Protein AF-G2YFJ9-F1 (afdb_monomer)

InterPro domains:
  IPR036388 Winged helix-like DNA-binding domain superfamily [G3DSA:1.10.10.10] (1-55)

Nearest PDB structures (foldseek):
  4enn-assembly1_A  TM=6.786E-01  e=4.976E-02  Schizosac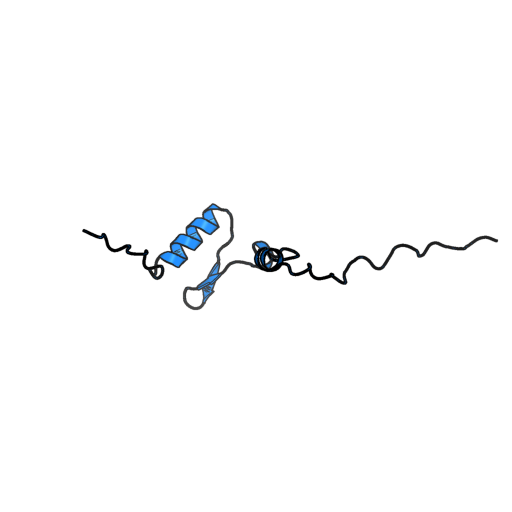charomyces pombe 972h-

Sequence (80 aa):
MSSPHQLPSRAHPSGAQNQAAILRSEGIEVTNGSLNTLLVSLPTYGWFPRQLPSEEAAGLDPPINSDSDTDSDLDADAEE

Structure (mmCIF, N/CA/C/O backbone):
data_AF-G2YFJ9-F1
#
_entry.id   AF-G2YFJ9-F1
#
loop_
_atom_site.group_PDB
_atom_site.id
_atom_site.type_symbol
_atom_site.label_atom_id
_atom_site.label_alt_id
_atom_site.label_comp_id
_atom_site.label_asym_id
_atom_site.label_entity_id
_atom_site.label_seq_id
_atom_site.pdbx_PDB_ins_code
_atom_site.Cartn_x
_atom_site.Cartn_y
_atom_site.Cartn_z
_atom_site.occupancy
_atom_site.B_iso_or_equiv
_atom_site.auth_seq_id
_atom_site.auth_comp_id
_atom_site.auth_asym_id
_atom_site.auth_atom_id
_atom_site.pdbx_PDB_model_num
ATOM 1 N N . MET A 1 1 ? -20.358 0.737 -37.307 1.00 46.50 1 MET A N 1
ATOM 2 C CA . MET A 1 1 ? -20.840 1.155 -35.973 1.00 46.50 1 MET A CA 1
ATOM 3 C C . MET A 1 1 ? -19.741 0.803 -34.979 1.00 46.50 1 MET A C 1
ATOM 5 O O . MET A 1 1 ? -19.653 -0.351 -34.589 1.00 46.50 1 MET A O 1
ATOM 9 N N . SER A 1 2 ? -18.827 1.732 -34.680 1.00 48.59 2 SER A N 1
ATOM 10 C CA . SER A 1 2 ? -17.761 1.494 -33.693 1.00 48.59 2 SER A CA 1
ATOM 11 C C . SER A 1 2 ? -18.311 1.750 -32.296 1.00 48.59 2 SER A C 1
ATOM 13 O O . SER A 1 2 ? -18.723 2.871 -32.004 1.00 48.59 2 SER A O 1
ATOM 15 N N . SER A 1 3 ? -18.333 0.722 -31.449 1.00 55.59 3 SER A N 1
ATOM 16 C CA . SER A 1 3 ? -18.641 0.882 -30.027 1.00 55.59 3 SER A CA 1
ATOM 17 C C . SER A 1 3 ? -17.537 1.698 -29.348 1.00 55.59 3 SER A C 1
ATOM 19 O O . SER A 1 3 ? -16.361 1.366 -29.522 1.00 55.59 3 SER A O 1
ATOM 21 N N . PRO A 1 4 ? -17.868 2.739 -28.566 1.00 64.25 4 PRO A N 1
ATOM 22 C CA . PRO A 1 4 ? -16.876 3.433 -27.762 1.00 64.25 4 PRO A CA 1
ATOM 23 C C . PRO A 1 4 ? -16.358 2.468 -26.691 1.00 64.25 4 PRO A C 1
ATOM 25 O O . PRO A 1 4 ? -17.126 1.920 -25.900 1.00 64.25 4 PRO A O 1
ATOM 28 N N . HIS A 1 5 ? -15.046 2.237 -26.685 1.00 60.25 5 HIS A N 1
ATOM 29 C CA . HIS A 1 5 ? -14.357 1.482 -25.646 1.00 60.25 5 HIS A CA 1
ATOM 30 C C . HIS A 1 5 ? -14.338 2.330 -24.367 1.00 60.25 5 HIS A C 1
ATOM 32 O O . HIS A 1 5 ? -13.389 3.064 -24.096 1.00 60.25 5 HIS A O 1
ATOM 38 N N . GLN A 1 6 ? -15.442 2.308 -23.621 1.00 63.25 6 GLN A N 1
ATOM 39 C CA . GLN A 1 6 ? -15.559 3.026 -22.360 1.00 63.25 6 GLN A CA 1
ATOM 40 C C . GLN A 1 6 ? -14.758 2.271 -21.296 1.00 63.25 6 GLN A C 1
ATOM 42 O O . GLN A 1 6 ? -15.204 1.264 -20.750 1.00 63.25 6 GLN A O 1
ATOM 47 N N . LEU A 1 7 ? -13.544 2.753 -21.035 1.00 58.91 7 LEU A N 1
ATOM 48 C CA . LEU A 1 7 ? -12.713 2.286 -19.932 1.00 58.91 7 LEU A CA 1
ATOM 49 C C . LEU A 1 7 ? -13.431 2.597 -18.606 1.00 58.91 7 LEU A C 1
ATOM 51 O O . LEU A 1 7 ? -13.958 3.703 -18.454 1.00 58.91 7 LEU A O 1
ATOM 55 N N . PRO A 1 8 ? -13.477 1.666 -17.638 1.00 54.22 8 PRO A N 1
ATOM 56 C CA . PRO A 1 8 ? -14.133 1.919 -16.364 1.00 54.22 8 PRO A CA 1
ATOM 57 C C . PRO A 1 8 ? -13.436 3.076 -15.640 1.00 54.22 8 PRO A C 1
ATOM 59 O O . PRO A 1 8 ? -12.226 3.039 -15.401 1.00 54.22 8 PRO A O 1
ATOM 62 N N . SER A 1 9 ? -14.207 4.106 -15.282 1.00 52.78 9 SER A N 1
ATOM 63 C CA . SER A 1 9 ? -13.748 5.230 -14.467 1.00 52.78 9 SER A CA 1
ATOM 64 C C . SER A 1 9 ? -13.269 4.712 -13.111 1.00 52.78 9 SER A C 1
ATOM 66 O O . SER A 1 9 ? -14.057 4.455 -12.204 1.00 52.78 9 SER A O 1
ATOM 68 N N . ARG A 1 10 ? -11.949 4.560 -12.972 1.00 58.22 10 ARG A N 1
ATOM 69 C CA . ARG A 1 10 ? -11.229 4.013 -11.805 1.00 58.22 10 ARG A CA 1
ATOM 70 C C . ARG A 1 10 ? -11.375 4.845 -10.517 1.00 58.22 10 ARG A C 1
ATOM 72 O O . ARG A 1 10 ? -10.769 4.519 -9.506 1.00 58.22 10 ARG A O 1
ATOM 79 N N . ALA A 1 11 ? -12.166 5.914 -10.569 1.00 54.19 11 ALA A N 1
ATOM 80 C CA . ALA A 1 11 ? -12.346 6.925 -9.535 1.00 54.19 11 ALA A CA 1
ATOM 81 C C . ALA A 1 11 ? -13.740 6.870 -8.883 1.00 54.19 11 ALA A C 1
ATOM 83 O O . ALA A 1 11 ? -14.248 7.885 -8.412 1.00 54.19 11 ALA A O 1
ATOM 84 N N . HIS A 1 12 ? -14.392 5.703 -8.860 1.00 55.94 12 HIS A N 1
ATOM 85 C CA . HIS A 1 12 ? -15.558 5.542 -7.997 1.00 55.94 12 HIS A CA 1
ATOM 86 C C . HIS A 1 12 ? -15.088 5.591 -6.531 1.00 55.94 12 HIS A C 1
ATOM 88 O O . HIS A 1 12 ? -14.130 4.893 -6.195 1.00 55.94 12 HIS A O 1
ATOM 94 N N . PRO A 1 13 ? -15.739 6.355 -5.637 1.00 58.34 13 PRO A N 1
ATOM 95 C CA . PRO A 1 13 ? -15.349 6.454 -4.224 1.00 58.34 13 PRO A CA 1
ATOM 96 C C . PRO A 1 13 ? -15.382 5.100 -3.490 1.00 58.34 13 PRO A C 1
ATOM 98 O O . PRO A 1 13 ? -14.709 4.924 -2.479 1.00 58.34 13 PRO A O 1
ATOM 101 N N . SER A 1 14 ? -16.101 4.115 -4.036 1.00 71.50 14 SER A N 1
ATOM 102 C CA . SER A 1 14 ? -16.108 2.724 -3.575 1.00 71.50 14 SER A CA 1
ATOM 103 C C . SER A 1 14 ? -14.883 1.909 -4.008 1.00 71.50 14 SER A C 1
ATOM 105 O O . SER A 1 14 ? -14.691 0.806 -3.510 1.00 71.50 14 SER A O 1
ATOM 107 N N . GLY A 1 15 ? -14.042 2.406 -4.919 1.00 81.81 15 GLY A N 1
ATOM 108 C CA . GLY A 1 15 ? -12.908 1.664 -5.473 1.00 81.81 15 GLY A CA 1
ATOM 109 C C . GLY A 1 15 ? -11.889 1.268 -4.407 1.00 81.81 15 GLY A C 1
ATOM 110 O O . GLY A 1 15 ? -11.515 0.102 -4.327 1.00 81.81 15 GLY A O 1
ATOM 111 N N . ALA A 1 16 ? 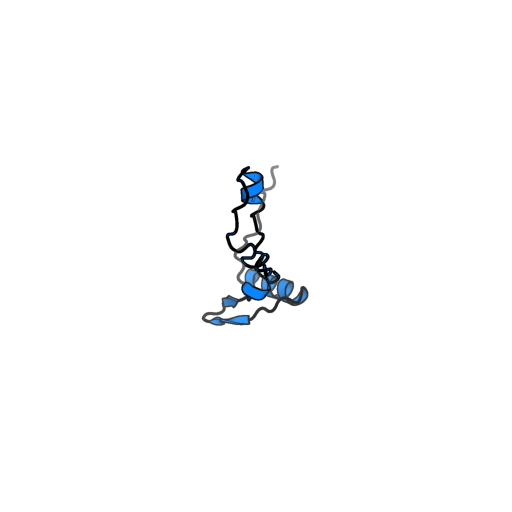-11.512 2.206 -3.536 1.00 86.12 16 ALA A N 1
ATOM 112 C CA . ALA A 1 16 ? -10.590 1.936 -2.432 1.00 86.12 16 ALA A CA 1
ATOM 113 C C . ALA A 1 16 ? -11.186 0.955 -1.403 1.00 86.12 16 ALA A C 1
ATOM 115 O O . ALA A 1 16 ? -10.490 0.082 -0.895 1.00 86.12 16 ALA A O 1
ATOM 116 N N . GLN A 1 17 ? -12.492 1.047 -1.137 1.00 88.44 17 GLN A N 1
ATOM 117 C CA . GLN A 1 17 ? -13.193 0.133 -0.228 1.00 88.44 17 GLN A CA 1
ATOM 118 C C . GLN A 1 17 ? -13.322 -1.276 -0.814 1.00 88.44 17 GLN A C 1
ATOM 120 O O . GLN A 1 17 ? -13.100 -2.252 -0.102 1.00 88.44 17 GLN A O 1
ATOM 125 N N . ASN A 1 18 ? -13.613 -1.388 -2.112 1.00 90.56 18 ASN A N 1
ATOM 126 C CA . ASN A 1 18 ? -13.626 -2.661 -2.828 1.00 90.56 18 ASN A CA 1
ATOM 127 C C . ASN A 1 18 ? -12.236 -3.303 -2.836 1.00 90.56 18 ASN A C 1
ATOM 129 O O . ASN A 1 18 ? -12.119 -4.492 -2.563 1.00 90.56 18 ASN A O 1
ATOM 133 N N . GLN A 1 19 ? -11.181 -2.520 -3.079 1.00 91.44 19 GLN A N 1
ATOM 134 C CA . GLN A 1 19 ? -9.806 -3.012 -2.975 1.00 91.44 19 GLN A CA 1
ATOM 135 C C . GLN A 1 19 ? -9.502 -3.507 -1.559 1.00 91.44 19 GLN A C 1
ATOM 137 O O . GLN A 1 19 ? -9.024 -4.623 -1.401 1.00 91.44 19 GLN A O 1
ATOM 142 N N . ALA A 1 20 ? -9.857 -2.749 -0.520 1.00 91.69 20 ALA A N 1
ATOM 143 C CA . ALA A 1 20 ? -9.663 -3.192 0.858 1.00 91.69 20 ALA A CA 1
ATOM 144 C C . ALA A 1 20 ? -10.449 -4.463 1.210 1.00 91.69 20 ALA A C 1
ATOM 146 O O . ALA A 1 20 ? -9.965 -5.272 1.995 1.00 91.69 20 ALA A O 1
ATOM 147 N N . ALA A 1 21 ? -11.644 -4.665 0.648 1.00 92.88 21 ALA A N 1
ATOM 148 C CA . ALA A 1 21 ? -12.397 -5.904 0.830 1.00 92.88 21 ALA A CA 1
ATOM 149 C C . ALA A 1 21 ? -11.682 -7.108 0.192 1.00 92.88 21 ALA A C 1
ATOM 151 O O . ALA A 1 21 ? -11.590 -8.156 0.827 1.00 92.88 21 ALA A O 1
ATOM 152 N N . ILE A 1 22 ? -11.132 -6.939 -1.015 1.00 94.75 22 ILE A N 1
ATOM 153 C CA . ILE A 1 22 ? -10.345 -7.976 -1.701 1.00 94.75 22 ILE A CA 1
ATOM 154 C C . ILE A 1 22 ? -9.082 -8.298 -0.897 1.00 94.75 22 ILE A C 1
ATOM 156 O O . ILE A 1 22 ? -8.872 -9.453 -0.541 1.00 94.75 22 ILE A O 1
ATOM 160 N N . LEU A 1 23 ? -8.311 -7.281 -0.503 1.00 94.25 23 LEU A N 1
ATOM 161 C CA . LEU A 1 23 ? -7.095 -7.456 0.298 1.00 94.25 23 LEU A CA 1
ATOM 162 C C . LEU A 1 23 ? -7.385 -8.207 1.609 1.00 94.25 23 LEU A C 1
ATOM 164 O O . LEU A 1 23 ? -6.700 -9.169 1.938 1.00 94.25 23 LEU A O 1
ATOM 168 N N . ARG A 1 24 ? -8.460 -7.847 2.323 1.00 94.62 24 ARG A N 1
ATOM 169 C CA . ARG A 1 24 ? -8.878 -8.571 3.537 1.00 94.62 24 ARG A CA 1
ATOM 170 C C . ARG A 1 24 ? -9.279 -10.018 3.257 1.00 94.62 24 ARG A C 1
ATOM 172 O O . ARG A 1 24 ? -9.015 -10.880 4.089 1.00 94.62 24 ARG A O 1
ATOM 179 N N . SER A 1 25 ? -9.907 -10.296 2.112 1.00 96.50 25 SER A N 1
ATOM 180 C CA . SER A 1 25 ? -10.247 -11.669 1.712 1.00 96.50 25 SER A CA 1
ATOM 181 C C . SER A 1 25 ? -9.011 -12.518 1.399 1.00 96.50 25 SER A C 1
ATOM 183 O O . SER A 1 25 ? -9.035 -13.727 1.604 1.00 96.50 25 SER A O 1
ATOM 185 N N . GLU A 1 26 ? -7.918 -11.874 0.985 1.00 95.25 26 GLU A N 1
ATOM 186 C CA . GLU A 1 26 ? -6.600 -12.486 0.781 1.00 95.25 26 GLU A CA 1
ATOM 187 C C . GLU A 1 26 ? -5.789 -12.596 2.088 1.00 95.25 26 GLU A C 1
ATOM 189 O O . GLU A 1 26 ? -4.665 -13.090 2.083 1.00 95.25 26 GLU A O 1
ATOM 194 N N . GLY A 1 27 ? -6.352 -12.163 3.224 1.00 95.50 27 GLY A N 1
ATOM 195 C CA . GLY A 1 27 ? -5.694 -12.199 4.532 1.00 95.50 27 GLY A CA 1
ATOM 196 C C . GLY A 1 27 ? -4.764 -11.014 4.807 1.00 95.50 27 GLY A C 1
ATOM 197 O O . GLY A 1 27 ? -4.050 -11.028 5.805 1.00 95.50 27 GLY A O 1
ATOM 198 N N . ILE A 1 28 ? -4.778 -9.983 3.960 1.00 96.31 28 ILE A N 1
ATOM 199 C CA . ILE A 1 28 ? -3.979 -8.770 4.143 1.00 96.31 28 ILE A CA 1
ATOM 200 C C . ILE A 1 28 ? -4.692 -7.834 5.119 1.00 96.31 28 ILE A C 1
ATOM 202 O O . ILE A 1 28 ? -5.868 -7.486 4.960 1.00 96.31 28 ILE A O 1
ATOM 206 N N . GLU A 1 29 ? -3.957 -7.379 6.130 1.00 96.06 29 GLU A N 1
ATOM 207 C CA . GLU A 1 29 ? -4.466 -6.418 7.099 1.00 96.06 29 GLU A CA 1
ATOM 208 C C . GLU A 1 29 ? -4.563 -5.009 6.490 1.00 96.06 29 GLU A C 1
ATOM 210 O O . GLU A 1 29 ? -3.568 -4.431 6.048 1.00 96.06 29 GLU A O 1
ATOM 215 N N . VAL A 1 30 ? -5.777 -4.444 6.503 1.00 94.56 30 VAL A N 1
ATOM 216 C CA . VAL A 1 30 ? -6.055 -3.076 6.040 1.00 94.56 30 VAL A CA 1
ATOM 217 C C . VAL A 1 30 ? -6.646 -2.248 7.174 1.00 94.56 30 VAL A C 1
ATOM 219 O O . VAL A 1 30 ? -7.787 -2.489 7.595 1.00 94.56 30 VAL A O 1
ATOM 222 N N . THR A 1 31 ? -5.908 -1.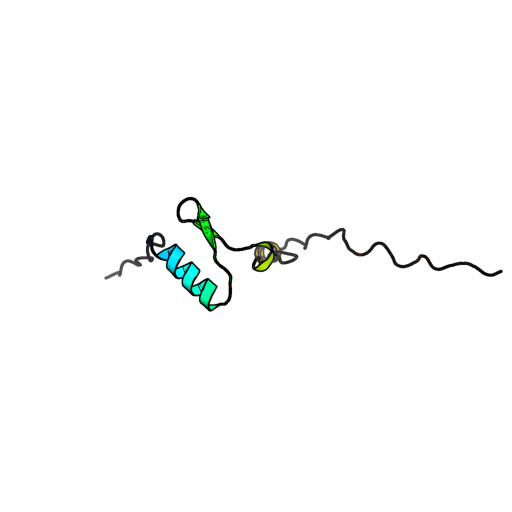231 7.612 1.00 92.94 31 THR A N 1
ATOM 223 C CA . THR A 1 31 ? -6.295 -0.325 8.700 1.00 92.94 31 THR A CA 1
ATOM 224 C C . THR A 1 31 ? -6.859 0.992 8.164 1.00 92.94 31 THR A C 1
ATOM 226 O O . THR A 1 31 ? -6.553 1.413 7.048 1.00 92.94 31 THR A O 1
ATOM 229 N N . ASN A 1 32 ? -7.726 1.645 8.943 1.00 91.31 32 ASN A N 1
ATOM 230 C CA . ASN A 1 32 ? -8.224 2.982 8.612 1.00 91.31 32 ASN A CA 1
ATOM 231 C C . ASN A 1 32 ? -7.264 4.033 9.179 1.00 91.31 32 ASN A C 1
ATOM 233 O O . ASN A 1 32 ? -7.010 4.053 10.383 1.00 91.31 32 ASN A O 1
ATOM 237 N N . GLY A 1 33 ? -6.752 4.903 8.316 1.00 87.94 33 GLY A N 1
ATOM 238 C CA . GLY A 1 33 ? -5.951 6.061 8.688 1.00 87.94 33 GLY A CA 1
ATOM 239 C C . GLY A 1 33 ? -6.793 7.321 8.895 1.00 87.94 33 GLY A C 1
ATOM 240 O O . GLY A 1 33 ? -8.027 7.304 8.907 1.00 87.94 33 GLY A O 1
ATOM 241 N N . SER A 1 34 ? -6.114 8.458 9.034 1.00 90.06 34 SER A N 1
ATOM 242 C CA . SER A 1 34 ? -6.769 9.765 9.068 1.00 90.06 34 SER A CA 1
ATOM 243 C C . SER A 1 34 ? -7.429 10.087 7.722 1.00 90.06 34 SER A C 1
ATOM 245 O O . SER A 1 34 ? -7.045 9.560 6.677 1.00 90.06 34 SER A O 1
ATOM 247 N N . LEU A 1 35 ? -8.447 10.955 7.739 1.00 86.06 35 LEU A N 1
ATOM 248 C CA . LEU A 1 35 ? -9.121 11.445 6.527 1.00 86.06 35 LEU A CA 1
ATOM 249 C C . LEU A 1 35 ? -9.667 10.329 5.608 1.00 86.06 35 LEU A C 1
ATOM 251 O O . LEU A 1 35 ? -9.639 10.466 4.388 1.00 86.06 35 LEU A O 1
ATOM 255 N N . ASN A 1 36 ? -10.181 9.236 6.188 1.00 82.56 36 ASN A N 1
ATOM 256 C CA . ASN A 1 36 ? -10.764 8.104 5.449 1.00 82.56 36 ASN A CA 1
ATOM 257 C C . ASN A 1 36 ? -9.772 7.419 4.482 1.00 82.56 36 ASN A C 1
ATOM 259 O O . ASN A 1 36 ? -10.154 6.917 3.424 1.00 82.56 36 ASN A O 1
ATOM 263 N N . THR A 1 37 ? -8.488 7.416 4.840 1.00 88.38 37 THR A N 1
ATOM 264 C CA . THR A 1 37 ? -7.454 6.660 4.128 1.00 88.38 37 THR A CA 1
ATOM 265 C C . THR A 1 37 ? -7.436 5.203 4.584 1.00 88.38 37 THR A C 1
ATOM 267 O O . THR A 1 37 ? -7.797 4.885 5.716 1.00 88.38 37 THR A O 1
ATOM 270 N N . LEU A 1 38 ? -7.021 4.306 3.694 1.00 92.19 38 LEU A N 1
ATOM 271 C CA . LEU A 1 38 ? -6.847 2.882 3.975 1.00 92.19 38 LEU A CA 1
ATOM 272 C C . LEU A 1 38 ? -5.361 2.562 3.830 1.00 92.19 38 LEU A C 1
ATOM 274 O O . LEU A 1 38 ? -4.751 2.923 2.824 1.00 92.19 38 LEU A O 1
ATOM 278 N N . LEU A 1 39 ? -4.780 1.940 4.850 1.00 93.75 39 LEU A N 1
ATOM 279 C CA . LEU A 1 39 ? -3.343 1.718 4.979 1.00 93.75 39 LEU A CA 1
ATOM 280 C C . LEU A 1 39 ? -3.041 0.218 5.050 1.00 93.75 39 LEU A C 1
ATOM 282 O O . LEU A 1 39 ? -3.825 -0.554 5.603 1.00 93.75 39 LEU A O 1
ATOM 286 N N . VAL A 1 40 ? -1.884 -0.174 4.514 1.00 94.44 40 VAL A N 1
ATOM 287 C CA . VAL A 1 40 ? -1.339 -1.540 4.555 1.00 94.44 40 VAL A CA 1
ATOM 288 C C . VAL A 1 40 ? 0.119 -1.469 5.003 1.00 94.44 40 VAL A C 1
ATOM 290 O O . VAL A 1 40 ? 0.850 -0.558 4.611 1.00 94.44 40 VAL A O 1
ATOM 293 N N . SER A 1 41 ? 0.552 -2.427 5.823 1.00 94.56 41 SER A N 1
ATOM 294 C CA . SER A 1 41 ? 1.948 -2.537 6.255 1.00 94.56 41 SER A CA 1
ATOM 295 C C . SER A 1 41 ? 2.835 -3.023 5.105 1.00 94.56 41 SER A C 1
ATOM 297 O O . SER A 1 41 ? 2.841 -4.210 4.778 1.00 94.56 41 SER A O 1
ATOM 299 N N . LEU A 1 42 ? 3.611 -2.120 4.498 1.00 95.31 42 LEU A N 1
ATOM 300 C CA . LEU A 1 42 ? 4.589 -2.489 3.469 1.00 95.31 42 LEU A CA 1
ATOM 301 C C . LEU A 1 42 ? 5.709 -3.396 3.995 1.00 95.31 42 LEU A C 1
ATOM 303 O O . LEU A 1 42 ? 6.045 -4.331 3.289 1.00 95.31 42 LEU A O 1
ATOM 307 N N . PRO A 1 43 ? 6.256 -3.231 5.214 1.00 94.25 43 PRO A N 1
ATOM 308 C CA . PRO A 1 43 ? 7.235 -4.189 5.732 1.00 94.25 43 PRO A CA 1
ATOM 309 C C . PRO A 1 43 ? 6.714 -5.633 5.790 1.00 94.25 43 PRO A C 1
ATOM 311 O O . PRO A 1 43 ? 7.499 -6.569 5.716 1.00 94.25 43 PRO A O 1
ATOM 314 N N . THR A 1 44 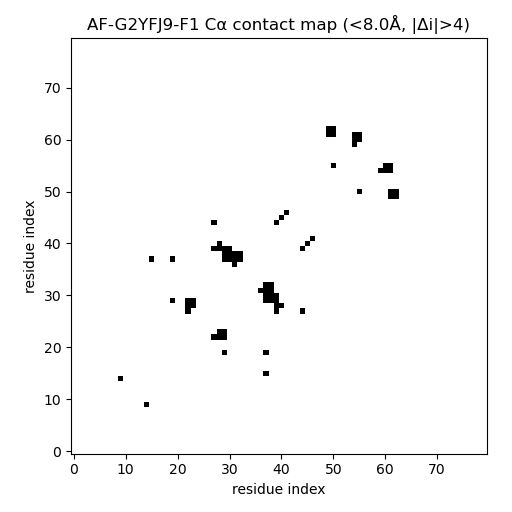? 5.395 -5.812 5.927 1.00 94.81 44 THR A N 1
ATOM 315 C CA . THR A 1 44 ? 4.750 -7.129 6.034 1.00 94.81 44 THR A CA 1
ATOM 316 C C . THR A 1 44 ? 4.297 -7.676 4.682 1.00 94.81 44 THR A C 1
ATOM 318 O O . THR A 1 44 ? 4.509 -8.847 4.394 1.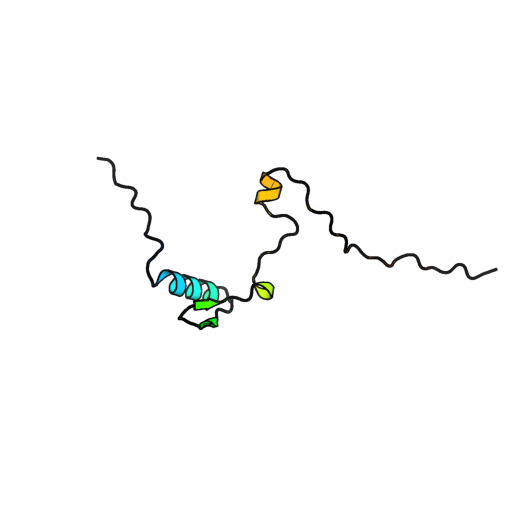00 94.81 44 THR A O 1
ATOM 321 N N . TYR A 1 45 ? 3.649 -6.842 3.868 1.00 95.50 45 TYR A N 1
ATOM 322 C CA . TYR A 1 45 ? 2.970 -7.260 2.634 1.00 95.50 45 TYR A CA 1
ATOM 323 C C . TYR A 1 45 ? 3.583 -6.650 1.370 1.00 95.50 45 TYR A C 1
ATOM 325 O O . TYR A 1 45 ? 3.064 -6.824 0.269 1.00 95.50 45 TYR A O 1
ATOM 333 N N . GLY A 1 46 ? 4.649 -5.872 1.522 1.00 93.56 46 GLY A N 1
ATOM 334 C CA . GLY A 1 46 ? 5.343 -5.234 0.420 1.00 93.56 46 GLY A CA 1
ATOM 335 C C . GLY A 1 46 ? 6.106 -6.250 -0.412 1.00 93.56 46 GLY A C 1
ATOM 336 O O . GLY A 1 46 ? 6.562 -7.289 0.064 1.00 93.56 46 GLY A O 1
ATOM 337 N N . TRP A 1 47 ? 6.256 -5.920 -1.684 1.00 93.81 47 TRP A N 1
ATOM 338 C CA . TRP A 1 47 ? 7.028 -6.715 -2.616 1.00 93.81 47 TRP A CA 1
ATOM 339 C C . TRP A 1 47 ? 8.359 -6.014 -2.881 1.00 93.81 47 TRP A C 1
ATOM 341 O O . TRP A 1 47 ? 8.402 -4.973 -3.536 1.00 93.81 47 TRP A O 1
ATOM 351 N N . PHE A 1 48 ? 9.432 -6.588 -2.332 1.00 92.19 48 PHE A N 1
ATOM 352 C CA . PHE A 1 48 ? 10.797 -6.057 -2.391 1.00 92.19 48 PHE A CA 1
ATOM 353 C C . PHE A 1 48 ? 11.754 -7.101 -2.981 1.00 92.19 48 PHE A C 1
ATOM 355 O O . PHE A 1 48 ? 12.554 -7.697 -2.256 1.00 92.19 48 PHE A O 1
ATOM 362 N N . PRO A 1 49 ? 11.650 -7.407 -4.283 1.00 91.06 49 PRO A N 1
ATOM 363 C CA . PRO A 1 49 ? 12.596 -8.309 -4.921 1.00 91.06 49 PRO A CA 1
ATOM 364 C C . PRO A 1 49 ? 13.986 -7.655 -4.977 1.00 91.06 49 PRO A C 1
ATOM 366 O O . PRO A 1 49 ? 14.110 -6.433 -4.990 1.00 91.06 49 PRO A O 1
ATOM 369 N N . ARG A 1 50 ? 15.043 -8.474 -5.054 1.00 88.38 50 ARG A N 1
ATOM 370 C CA . ARG A 1 50 ? 16.431 -7.977 -5.184 1.00 88.38 50 ARG A CA 1
ATOM 371 C C . ARG A 1 50 ? 16.658 -7.143 -6.448 1.00 88.38 50 ARG A C 1
ATOM 373 O O . ARG A 1 50 ? 17.540 -6.297 -6.466 1.00 88.38 50 ARG A O 1
ATOM 380 N N . GLN A 1 51 ? 15.882 -7.421 -7.486 1.00 93.44 51 GLN A N 1
ATOM 381 C CA . GLN A 1 51 ? 15.848 -6.698 -8.746 1.00 93.44 51 GLN A CA 1
ATOM 382 C C . GLN A 1 51 ? 14.387 -6.618 -9.181 1.00 93.44 51 GLN A C 1
ATOM 384 O O . GLN A 1 51 ? 13.663 -7.616 -9.101 1.00 93.44 51 GLN A O 1
ATOM 389 N N . LEU A 1 52 ? 13.931 -5.446 -9.615 1.00 92.19 52 LEU A N 1
ATOM 390 C CA . LEU A 1 52 ? 12.580 -5.304 -10.137 1.00 92.19 52 LEU A CA 1
ATOM 391 C C . LEU A 1 52 ? 12.488 -5.973 -11.522 1.00 92.19 52 LEU A C 1
ATOM 393 O O . LEU A 1 52 ? 13.373 -5.782 -12.354 1.00 92.19 52 LEU A O 1
ATOM 397 N N . PRO A 1 53 ? 11.380 -6.652 -11.856 1.00 92.50 53 PRO A N 1
ATOM 398 C CA . PRO A 1 53 ? 11.127 -7.173 -13.201 1.00 92.50 53 PRO A CA 1
ATOM 399 C C . PRO A 1 53 ? 1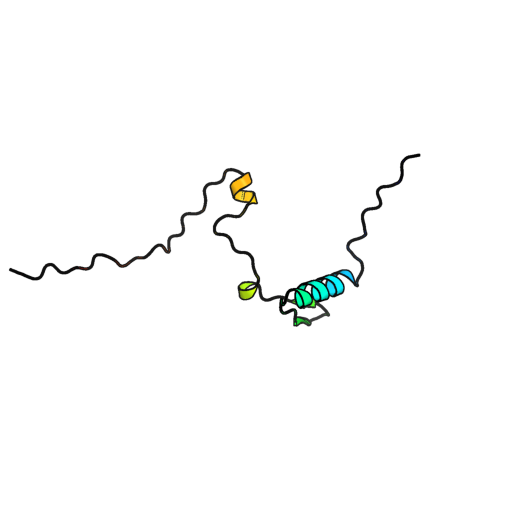1.234 -6.113 -14.302 1.00 92.50 53 PRO A C 1
ATOM 401 O O . PRO A 1 53 ? 11.585 -6.426 -15.432 1.00 92.50 53 PRO A O 1
ATOM 404 N N . SER A 1 54 ? 10.948 -4.844 -13.994 1.00 91.31 54 SER A N 1
ATOM 405 C CA . SER A 1 54 ? 11.154 -3.737 -14.933 1.00 91.31 54 SER A CA 1
ATOM 406 C C . SER A 1 54 ? 12.631 -3.427 -15.188 1.00 91.31 54 SER A C 1
ATOM 408 O O . SER A 1 54 ? 12.969 -3.000 -16.285 1.00 91.31 54 SER A O 1
ATOM 410 N N . GLU A 1 55 ? 13.500 -3.622 -14.195 1.00 92.81 55 GLU A N 1
ATOM 411 C CA . GLU A 1 55 ? 14.953 -3.441 -14.322 1.00 92.81 55 GLU A CA 1
ATOM 412 C C . GLU A 1 55 ? 15.576 -4.604 -15.095 1.00 92.81 55 GLU A C 1
ATOM 414 O O . GLU A 1 55 ? 16.379 -4.378 -15.996 1.00 92.81 55 GLU A O 1
ATOM 419 N N . GLU A 1 56 ? 15.144 -5.834 -14.805 1.00 93.25 56 GLU A N 1
ATOM 420 C CA . GLU A 1 56 ? 15.514 -7.023 -15.581 1.00 93.25 56 GLU A CA 1
ATOM 421 C C . GLU A 1 56 ? 15.084 -6.872 -17.049 1.00 93.25 56 GLU A C 1
ATOM 423 O O . GLU A 1 56 ? 15.884 -7.069 -17.962 1.00 93.25 56 GLU A O 1
ATOM 428 N N . ALA A 1 57 ? 13.847 -6.423 -17.298 1.00 94.44 57 ALA A N 1
ATOM 429 C CA . ALA A 1 57 ? 13.352 -6.154 -18.649 1.00 94.44 57 ALA A CA 1
ATOM 430 C C . ALA A 1 57 ? 14.109 -5.016 -19.357 1.00 94.44 57 ALA A C 1
ATOM 432 O O . ALA A 1 57 ? 14.166 -4.986 -20.587 1.00 94.44 57 ALA A O 1
ATOM 433 N N . ALA A 1 58 ? 14.693 -4.087 -18.597 1.00 94.50 58 ALA A N 1
ATOM 434 C CA . ALA A 1 58 ? 15.565 -3.040 -19.116 1.00 94.50 58 ALA A CA 1
ATOM 435 C C . ALA A 1 58 ? 17.012 -3.521 -19.353 1.00 94.50 58 ALA A C 1
ATOM 437 O O . ALA A 1 58 ? 17.826 -2.744 -19.852 1.00 94.50 58 ALA A O 1
ATOM 438 N N . GLY A 1 59 ? 17.336 -4.778 -19.026 1.00 94.06 59 GLY A N 1
ATOM 439 C CA . GLY A 1 59 ? 18.674 -5.351 -19.171 1.00 94.06 59 GLY A CA 1
ATOM 440 C C . GLY A 1 59 ? 19.694 -4.769 -18.194 1.00 94.06 59 GLY A C 1
ATOM 441 O O . GLY A 1 59 ? 20.885 -4.766 -18.493 1.00 94.06 59 GLY A O 1
ATOM 442 N N . LEU A 1 60 ? 19.234 -4.226 -17.066 1.00 93.19 60 LEU A N 1
ATOM 443 C CA . LEU A 1 60 ? 20.116 -3.741 -16.013 1.00 93.19 60 LEU A CA 1
ATOM 444 C C . LEU A 1 60 ? 20.653 -4.929 -15.216 1.00 93.19 60 LEU A C 1
ATOM 446 O O . LEU A 1 60 ? 19.923 -5.884 -14.951 1.00 93.19 60 LEU A O 1
ATOM 450 N N . ASP A 1 61 ? 21.914 -4.859 -14.805 1.00 90.75 61 ASP A N 1
ATOM 451 C CA . ASP A 1 61 ? 22.466 -5.840 -13.878 1.00 90.75 61 ASP A CA 1
ATOM 452 C C . ASP A 1 61 ? 21.846 -5.654 -12.480 1.00 90.75 61 ASP A C 1
ATOM 454 O O . ASP A 1 61 ? 21.597 -4.515 -12.061 1.00 90.75 61 ASP A O 1
ATOM 458 N N . PRO A 1 62 ? 21.584 -6.746 -11.737 1.00 86.56 62 PRO A N 1
ATOM 459 C CA . PRO A 1 62 ? 21.071 -6.653 -10.379 1.00 86.56 62 PRO A CA 1
ATOM 460 C C . PRO A 1 62 ? 22.066 -5.908 -9.475 1.00 86.56 62 PRO A C 1
ATOM 462 O O . PRO A 1 62 ? 23.281 -6.095 -9.601 1.00 86.56 62 PRO A O 1
ATOM 465 N N . PRO A 1 63 ? 21.580 -5.096 -8.521 1.00 80.19 63 PRO A N 1
ATOM 466 C CA . PRO A 1 63 ? 22.455 -4.404 -7.586 1.00 80.19 63 PRO A CA 1
ATOM 467 C C . PRO A 1 63 ? 23.252 -5.409 -6.740 1.00 80.19 63 PRO A C 1
ATOM 469 O O . PRO A 1 63 ? 22.693 -6.335 -6.145 1.00 80.19 63 PRO A O 1
ATOM 472 N N . ILE A 1 64 ? 24.572 -5.212 -6.664 1.00 76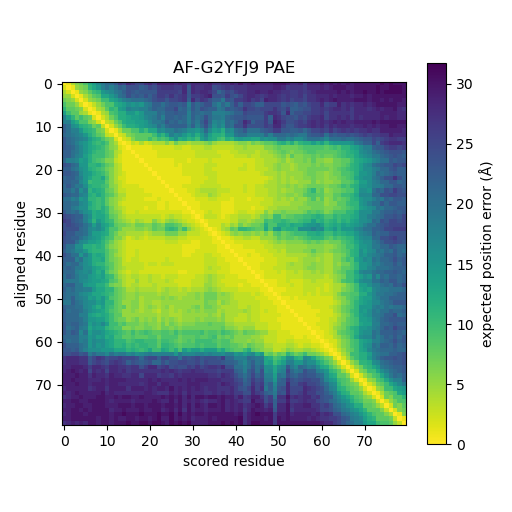.88 64 ILE A N 1
ATOM 473 C CA . ILE A 1 64 ? 25.450 -5.946 -5.747 1.00 76.88 64 ILE A CA 1
ATOM 474 C C . ILE A 1 64 ? 25.171 -5.484 -4.308 1.00 76.88 64 ILE A C 1
ATOM 476 O O . ILE A 1 64 ? 25.491 -4.361 -3.928 1.00 76.88 64 ILE A O 1
ATOM 480 N N . ASN A 1 65 ? 24.533 -6.330 -3.500 1.00 66.56 65 ASN A N 1
ATOM 481 C CA . ASN A 1 65 ? 24.312 -6.026 -2.085 1.00 66.56 65 ASN A CA 1
ATOM 482 C C . ASN A 1 65 ? 25.610 -6.246 -1.293 1.00 66.56 65 ASN A C 1
ATOM 484 O O . ASN A 1 65 ? 26.217 -7.309 -1.384 1.00 66.56 65 ASN A O 1
ATOM 488 N N . SER A 1 66 ? 26.011 -5.245 -0.502 1.00 56.00 66 SER A N 1
ATOM 489 C CA . SER A 1 66 ? 27.208 -5.277 0.357 1.00 56.00 66 SER A CA 1
ATOM 490 C C . SER A 1 66 ? 27.029 -6.080 1.657 1.00 56.00 66 SER A C 1
ATOM 492 O O . SER A 1 66 ? 27.978 -6.178 2.427 1.00 56.00 66 SER A O 1
ATOM 494 N N . ASP A 1 67 ? 25.849 -6.653 1.904 1.00 65.19 67 ASP A N 1
ATOM 495 C CA . ASP A 1 67 ? 25.541 -7.462 3.096 1.00 65.19 67 ASP A CA 1
ATOM 496 C C . ASP A 1 67 ? 25.701 -8.972 2.835 1.00 65.19 67 ASP A C 1
ATOM 498 O O . ASP A 1 67 ? 24.905 -9.790 3.287 1.00 65.19 67 ASP A O 1
ATOM 502 N N . SER A 1 68 ? 26.728 -9.363 2.075 1.00 57.28 68 SER A N 1
ATOM 503 C CA . SER A 1 68 ? 27.183 -10.756 2.042 1.00 57.28 68 SER A CA 1
ATOM 504 C C . SER A 1 68 ? 28.277 -10.918 3.097 1.00 57.28 68 SER A C 1
ATOM 506 O O . SER A 1 68 ? 29.432 -10.605 2.833 1.00 57.28 68 SER A O 1
ATOM 508 N N . ASP A 1 69 ? 27.871 -11.331 4.296 1.00 56.97 69 ASP A N 1
ATOM 509 C CA . ASP A 1 69 ? 28.656 -12.052 5.307 1.00 56.97 69 ASP A CA 1
ATOM 510 C C . ASP A 1 69 ? 30.167 -11.737 5.359 1.00 56.97 69 ASP A C 1
ATOM 512 O O . ASP A 1 69 ? 31.016 -12.458 4.837 1.00 56.97 69 ASP A O 1
ATOM 516 N N . THR A 1 70 ? 30.520 -10.672 6.082 1.00 59.09 70 THR A N 1
ATOM 517 C CA . THR A 1 70 ? 31.752 -10.695 6.882 1.00 59.09 70 THR A CA 1
ATOM 518 C C . THR A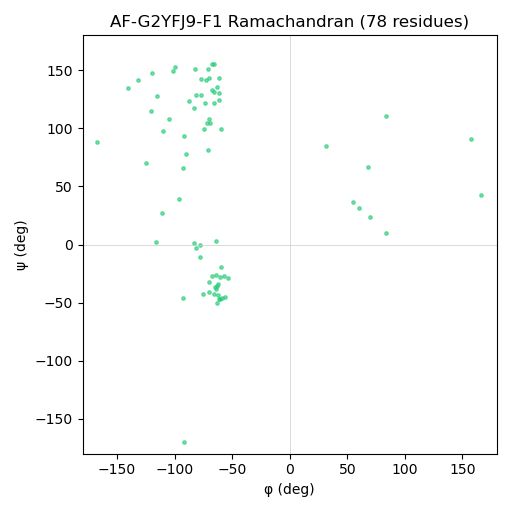 1 70 ? 31.516 -11.672 8.028 1.00 59.09 70 THR A C 1
ATOM 520 O O . THR A 1 70 ? 30.752 -11.336 8.926 1.00 59.09 70 THR A O 1
ATOM 523 N N . ASP A 1 71 ? 32.107 -12.866 7.947 1.00 58.44 71 ASP A N 1
ATOM 524 C CA . ASP A 1 71 ? 32.737 -13.640 9.037 1.00 58.44 71 ASP A CA 1
ATOM 525 C C . ASP A 1 71 ? 32.774 -15.129 8.648 1.00 58.44 71 ASP A C 1
ATOM 527 O O . ASP A 1 71 ? 31.816 -15.870 8.848 1.00 58.44 71 ASP A O 1
ATOM 531 N N . SER A 1 72 ? 33.862 -15.562 8.015 1.00 56.91 72 SER A N 1
ATOM 532 C CA . SER A 1 72 ? 34.283 -16.965 7.890 1.00 56.91 72 SER A CA 1
ATOM 533 C C . SER A 1 72 ? 35.718 -16.920 7.379 1.00 56.91 72 SER A C 1
ATOM 535 O O . SER A 1 72 ? 35.911 -16.748 6.183 1.00 56.91 72 SER A O 1
ATOM 537 N N . ASP A 1 73 ? 36.677 -16.854 8.308 1.00 59.75 73 ASP A N 1
ATOM 538 C CA . ASP A 1 73 ? 38.050 -17.406 8.225 1.00 59.75 73 ASP A CA 1
ATOM 539 C C . ASP A 1 73 ? 38.943 -16.811 9.346 1.00 59.75 73 ASP A C 1
ATOM 541 O O . ASP A 1 73 ? 40.102 -16.447 9.145 1.00 59.75 73 ASP A O 1
ATOM 545 N N . LEU A 1 74 ? 38.400 -16.705 10.569 1.00 58.34 74 LEU A N 1
ATOM 546 C CA . LEU A 1 74 ? 39.186 -16.619 11.805 1.00 58.34 74 LEU A CA 1
ATOM 547 C C . LEU A 1 74 ? 39.378 -18.038 12.368 1.00 58.34 74 LEU A C 1
ATOM 549 O O . LEU A 1 74 ? 38.878 -18.357 13.441 1.00 58.34 74 LEU A O 1
ATOM 553 N N . ASP A 1 75 ? 40.108 -18.882 11.643 1.00 57.78 75 ASP A N 1
ATOM 554 C CA . ASP A 1 75 ? 40.723 -20.100 12.184 1.00 57.78 75 ASP A CA 1
ATOM 555 C C . ASP A 1 75 ? 42.239 -19.839 12.209 1.00 57.78 75 ASP A C 1
ATOM 557 O O . ASP A 1 75 ? 42.883 -19.685 11.177 1.00 57.78 75 ASP A O 1
ATOM 561 N N . ALA A 1 76 ? 42.796 -19.444 13.354 1.00 59.72 76 ALA A N 1
ATOM 562 C CA . ALA A 1 76 ? 43.332 -20.362 14.361 1.00 59.72 76 ALA A CA 1
ATOM 563 C C . ALA A 1 76 ? 44.587 -21.111 13.871 1.00 59.72 76 ALA A C 1
ATOM 565 O O . ALA A 1 76 ? 44.583 -22.330 13.752 1.00 59.72 76 ALA A O 1
ATOM 566 N N . ASP A 1 77 ? 45.684 -20.376 13.661 1.00 54.16 77 ASP A N 1
ATOM 567 C CA . ASP A 1 77 ? 47.036 -20.950 13.700 1.00 54.16 77 ASP A CA 1
ATOM 568 C C . ASP A 1 77 ? 47.540 -20.842 15.152 1.00 54.16 77 ASP A C 1
ATOM 570 O O . ASP A 1 77 ? 48.212 -19.892 15.564 1.00 54.16 77 ASP A O 1
ATOM 574 N N . ALA A 1 78 ? 47.043 -21.763 15.976 1.00 64.12 78 ALA A N 1
ATOM 575 C CA . ALA A 1 78 ? 47.738 -22.236 17.163 1.00 64.12 78 ALA A CA 1
ATOM 576 C C . ALA A 1 78 ? 48.352 -23.600 16.806 1.00 64.12 78 ALA A C 1
ATOM 578 O O . ALA A 1 78 ? 47.740 -24.342 16.038 1.00 64.12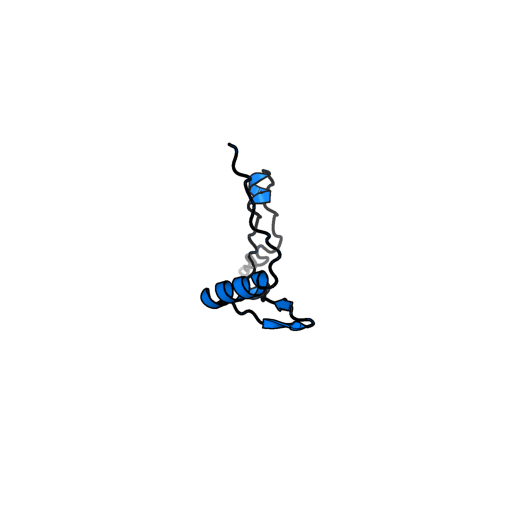 78 ALA A O 1
ATOM 579 N N . GLU A 1 79 ? 49.493 -23.914 17.431 1.00 53.09 79 GLU A N 1
ATOM 580 C CA . GLU A 1 79 ? 50.403 -25.060 17.208 1.00 53.09 79 GLU A CA 1
ATOM 581 C C . GLU A 1 79 ? 51.396 -24.804 16.043 1.00 53.09 79 GLU A C 1
ATOM 583 O O . GLU A 1 79 ? 50.990 -24.711 14.894 1.00 53.09 79 GLU A O 1
ATOM 588 N N . GLU A 1 80 ? 52.711 -24.626 16.227 1.00 54.03 80 GLU A N 1
ATOM 589 C CA . GLU A 1 80 ? 53.689 -25.213 17.169 1.00 54.03 80 GLU A CA 1
ATOM 590 C C . GLU A 1 80 ? 54.857 -24.242 17.458 1.00 54.03 80 GLU A C 1
ATOM 592 O O . GLU A 1 80 ? 55.370 -23.609 16.503 1.00 54.03 80 GLU A O 1
#

Organism: Botryotinia fuckeliana (strain T4) (NCBI:txid999810)

Solvent-accessible surface area (backbone atoms only — not comparable to full-atom values): 5669 Å² total; per-residue (Å²): 135,85,78,80,85,77,71,78,75,83,77,48,87,57,45,65,56,51,50,48,52,50,39,45,74,74,70,42,71,70,45,81,50,75,94,85,35,80,42,66,59,51,96,79,73,50,89,79,65,85,54,52,71,69,42,54,74,68,69,50,80,69,72,84,71,88,84,69,76,91,82,87,82,91,73,81,90,72,89,135

Secondary structure (DSSP, 8-state):
-PPP-----TT-TTHHHHHHHHHHHTT---EE-GGG-EE--HHHH----SS-HHHHHTTPPPP--S-S---S--------

Mean predicted aligned error: 13.68 Å

pLDDT: mean 79.0, std 16.9, range [46.5, 96.5]

Foldseek 3Di:
DDDPPDDPPCPDPCNQVVVVVVCVVVVFDWDADPPRDIDGDCVVPNDDDQDDPVCVVVVHDRDDDPPDDDDDDPDDPDDD

Radius of gyration: 24.29 Å; Cα contacts (8 Å, |Δi|>4): 37; chains: 1; bounding box: 74×37×53 Å